Protein AF-D8S2R5-F1 (afdb_monomer)

Mean predicted aligned error: 9.32 Å

pLDDT: mean 70.56, std 11.04, range [43.84, 83.62]

Foldseek 3Di:
DDDPVNLLVQLQVCLVVLNLVSLVVSVVCCCVVVVHDDDPSSLLSSLLSCLLNVVLVVSVVSQVPDPDPDDPVSVVSSVVSVVVD

Radius of gyration: 12.2 Å; Cα contacts (8 Å, |Δi|>4): 83; chains: 1; bounding box: 27×25×34 Å

Secondary structure (DSSP, 8-state):
---HHHHHHHHHHHTTTT-HHHHHHHHHHHHHTT-----HHHHHHHHHHHHHTT-HHHHHHHHHH-SSPPPHHHHHHHHHHHTT-

Sequence (85 aa):
APGEACFVLALAASGHGGRVFDSRRHFQSMVADFDLEPRKQHYSCMVDALARAGYLDDAMELLENMPYRPDTVDSMCFLAACRSH

InterPro domains:
  IPR002885 Pentatricopeptide repeat [PF12854] (37-66)
  IPR002885 Pentatricopeptide repeat [TIGR00756] (43-66)
  IPR011990 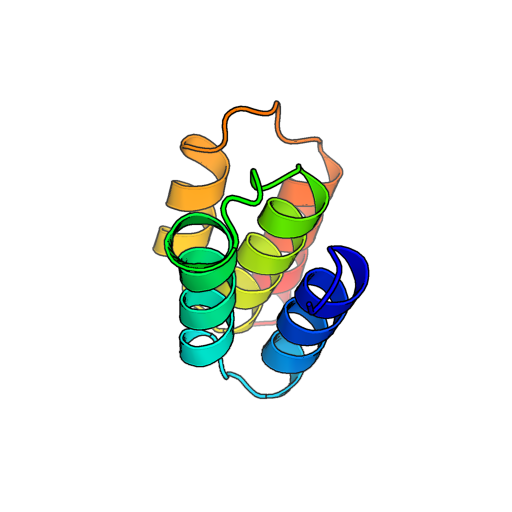Tetratricopeptide-like helical domain superfamily [G3DSA:1.25.40.10] (1-85)

Structure (mmCIF, N/CA/C/O backbone):
data_AF-D8S2R5-F1
#
_entry.id   AF-D8S2R5-F1
#
loop_
_atom_site.group_PDB
_atom_site.id
_atom_site.type_symbol
_atom_site.label_atom_id
_atom_site.label_alt_id
_atom_site.label_comp_id
_atom_site.label_asym_id
_atom_site.label_entity_id
_atom_site.label_seq_id
_atom_site.pdbx_PDB_ins_code
_atom_site.Cartn_x
_atom_site.Cartn_y
_atom_site.Cartn_z
_atom_site.occupancy
_atom_site.B_iso_or_equiv
_atom_site.auth_seq_id
_atom_site.auth_comp_id
_atom_site.auth_asym_id
_atom_site.auth_atom_id
_atom_site.pdbx_PDB_model_num
ATOM 1 N N . ALA A 1 1 ? -3.214 -6.809 20.704 1.00 50.81 1 ALA A N 1
ATOM 2 C CA . ALA A 1 1 ? -3.492 -6.664 19.263 1.00 50.81 1 ALA A CA 1
ATOM 3 C C . ALA A 1 1 ? -2.241 -6.110 18.581 1.00 50.81 1 ALA A C 1
ATOM 5 O O . ALA A 1 1 ? -1.577 -5.292 19.216 1.00 50.81 1 ALA A O 1
ATOM 6 N N . PRO A 1 2 ? -1.866 -6.570 17.374 1.00 52.41 2 PRO A N 1
ATOM 7 C CA . PRO A 1 2 ? -0.835 -5.904 16.578 1.00 52.41 2 PRO A CA 1
ATOM 8 C C . PRO A 1 2 ? -1.256 -4.447 16.325 1.00 52.41 2 PRO A C 1
ATOM 10 O O . PRO A 1 2 ? -2.413 -4.187 16.012 1.00 52.41 2 PRO A O 1
ATOM 13 N N . GLY A 1 3 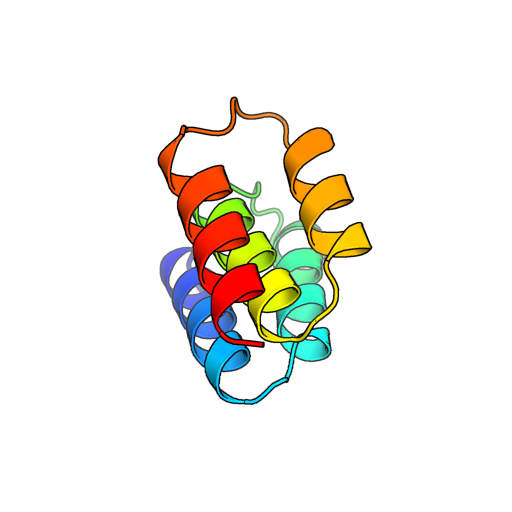? -0.349 -3.493 16.544 1.00 67.19 3 GLY A N 1
ATOM 14 C CA . GLY A 1 3 ? -0.607 -2.067 16.301 1.00 67.19 3 GLY A CA 1
ATOM 15 C C . GLY A 1 3 ? -0.295 -1.652 14.860 1.00 67.19 3 GLY A C 1
ATOM 16 O O . GLY A 1 3 ? 0.373 -2.396 14.144 1.00 67.19 3 GLY A O 1
ATOM 17 N N . GLU A 1 4 ? -0.703 -0.442 14.455 1.00 65.06 4 GLU A N 1
ATOM 18 C CA . GLU A 1 4 ? -0.453 0.119 13.107 1.00 65.06 4 GLU A CA 1
ATOM 19 C C . GLU A 1 4 ? 1.015 -0.018 12.662 1.00 65.06 4 GLU A C 1
ATOM 21 O O . GLU A 1 4 ? 1.303 -0.486 11.563 1.00 65.06 4 GLU A O 1
ATOM 26 N N . ALA A 1 5 ? 1.968 0.296 13.546 1.00 65.62 5 ALA A N 1
ATOM 27 C CA . ALA A 1 5 ? 3.398 0.191 13.243 1.00 65.62 5 ALA A CA 1
ATOM 28 C C . ALA A 1 5 ? 3.845 -1.244 12.893 1.00 65.62 5 ALA A C 1
ATOM 30 O O . ALA A 1 5 ? 4.797 -1.438 12.141 1.00 65.62 5 ALA A O 1
ATOM 31 N N . CYS A 1 6 ? 3.149 -2.259 13.412 1.00 71.38 6 CYS A N 1
ATOM 32 C CA . CYS A 1 6 ? 3.436 -3.664 13.133 1.00 71.38 6 CYS A CA 1
ATOM 33 C C . CYS A 1 6 ? 3.014 -4.044 11.704 1.00 71.38 6 CYS A C 1
ATOM 35 O O . CYS A 1 6 ? 3.742 -4.761 11.020 1.00 71.38 6 CYS A O 1
ATOM 37 N N . PHE A 1 7 ? 1.893 -3.496 11.221 1.00 65.38 7 PHE A N 1
ATOM 38 C CA . PHE A 1 7 ? 1.435 -3.681 9.842 1.00 65.38 7 PHE A CA 1
ATOM 39 C C . PHE A 1 7 ? 2.349 -2.983 8.838 1.00 65.38 7 PHE A C 1
ATOM 41 O O . PHE A 1 7 ? 2.712 -3.591 7.834 1.00 65.38 7 PHE A O 1
ATOM 48 N N . VAL A 1 8 ? 2.807 -1.763 9.133 1.00 63.81 8 VAL A N 1
ATOM 49 C CA . VAL A 1 8 ? 3.790 -1.058 8.289 1.00 63.81 8 VAL A CA 1
ATOM 50 C C . VAL A 1 8 ? 5.085 -1.866 8.151 1.00 63.81 8 VAL A C 1
ATOM 52 O O . VAL A 1 8 ? 5.581 -2.047 7.040 1.00 63.81 8 VAL A O 1
ATOM 55 N N . LEU A 1 9 ? 5.614 -2.410 9.254 1.00 67.62 9 LEU A N 1
ATOM 56 C CA . LEU A 1 9 ? 6.826 -3.236 9.225 1.00 67.62 9 LEU A CA 1
ATOM 57 C C . LEU A 1 9 ? 6.621 -4.557 8.469 1.00 67.62 9 LEU A C 1
ATOM 59 O O . LEU A 1 9 ? 7.504 -4.965 7.716 1.00 67.62 9 LEU A O 1
ATOM 63 N N . ALA A 1 10 ? 5.466 -5.209 8.629 1.00 67.94 10 ALA A N 1
ATOM 64 C CA . ALA A 1 10 ? 5.136 -6.430 7.896 1.00 67.94 10 ALA A CA 1
ATOM 65 C C . ALA A 1 10 ? 5.042 -6.179 6.380 1.00 67.94 10 ALA A C 1
ATOM 67 O O . ALA A 1 10 ? 5.618 -6.934 5.591 1.00 67.94 10 ALA A O 1
ATOM 68 N N . LEU A 1 11 ? 4.393 -5.080 5.974 1.00 64.81 11 LEU A N 1
ATOM 69 C CA . LEU A 1 11 ? 4.304 -4.654 4.575 1.00 64.81 11 LEU A CA 1
ATOM 70 C C . LEU A 1 11 ? 5.698 -4.334 4.008 1.00 64.81 11 LEU A C 1
ATOM 72 O O . LEU A 1 11 ? 6.073 -4.872 2.967 1.00 64.81 11 LEU A O 1
ATOM 76 N N . ALA A 1 12 ? 6.520 -3.566 4.727 1.00 61.59 12 ALA A N 1
ATOM 77 C CA . ALA A 1 12 ? 7.875 -3.223 4.289 1.00 61.59 12 ALA A CA 1
ATOM 78 C C . ALA A 1 12 ? 8.800 -4.452 4.156 1.00 61.59 12 ALA A C 1
ATOM 80 O O . ALA A 1 12 ? 9.554 -4.569 3.187 1.00 61.59 12 ALA A O 1
ATOM 81 N N . ALA A 1 13 ? 8.727 -5.403 5.095 1.00 63.62 13 ALA A N 1
ATOM 82 C CA . ALA A 1 13 ? 9.534 -6.625 5.061 1.00 63.62 13 ALA A CA 1
ATOM 83 C C . ALA A 1 13 ? 9.163 -7.540 3.880 1.00 63.62 13 ALA A C 1
ATOM 85 O O . ALA A 1 13 ? 10.028 -8.174 3.274 1.00 63.62 13 ALA A O 1
ATOM 86 N N . SER A 1 14 ? 7.881 -7.584 3.513 1.00 61.53 14 SER A N 1
ATOM 87 C CA . SER A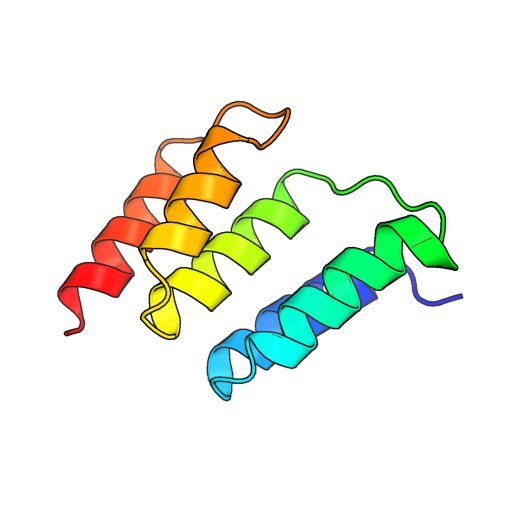 1 14 ? 7.392 -8.418 2.408 1.00 61.53 14 SER A CA 1
ATOM 88 C C . SER A 1 14 ? 7.835 -7.938 1.013 1.00 61.53 14 SER A C 1
ATOM 90 O O . SER A 1 14 ? 7.997 -8.765 0.110 1.00 61.53 14 SER A O 1
ATOM 92 N N . GLY A 1 15 ? 8.158 -6.646 0.861 1.00 56.41 15 GLY A N 1
ATOM 93 C CA . GLY A 1 15 ? 8.711 -6.064 -0.371 1.00 56.41 15 GLY A CA 1
ATOM 94 C C . GLY A 1 15 ? 10.159 -6.474 -0.693 1.00 56.41 15 GLY A C 1
ATOM 95 O O . GLY A 1 15 ? 10.602 -6.317 -1.830 1.00 56.41 15 GLY A O 1
ATOM 96 N N . HIS A 1 16 ? 10.904 -7.036 0.270 1.00 58.34 16 HIS A N 1
ATOM 97 C CA . HIS A 1 16 ? 12.260 -7.567 0.042 1.00 58.34 16 HIS A CA 1
ATOM 98 C C . HIS A 1 16 ? 12.286 -9.037 -0.409 1.00 58.34 16 HIS A C 1
ATOM 100 O O . HIS A 1 16 ? 13.306 -9.494 -0.916 1.00 58.34 16 HIS A O 1
ATOM 106 N N . GLY A 1 17 ? 11.185 -9.779 -0.243 1.00 57.72 17 GLY A N 1
ATOM 107 C CA . GLY A 1 17 ? 11.126 -11.220 -0.529 1.00 57.72 17 GLY A CA 1
ATOM 108 C C . GLY A 1 17 ? 10.283 -11.618 -1.742 1.00 57.72 17 GLY A C 1
ATOM 109 O O . GLY A 1 17 ? 10.063 -12.809 -1.939 1.00 57.72 17 GLY A O 1
ATOM 110 N N . GLY A 1 18 ? 9.742 -10.660 -2.504 1.00 57.66 18 GLY A N 1
ATOM 111 C CA . GLY A 1 18 ? 8.778 -10.945 -3.579 1.00 57.66 18 GLY A CA 1
ATOM 112 C C . GLY A 1 18 ? 7.432 -11.482 -3.071 1.00 57.66 18 GLY A C 1
ATOM 113 O O . GLY A 1 18 ? 6.667 -12.081 -3.823 1.00 57.66 18 GLY A O 1
ATOM 114 N N . ARG A 1 19 ? 7.120 -11.288 -1.782 1.00 66.88 19 ARG A N 1
ATOM 115 C CA . ARG A 1 19 ? 5.948 -11.877 -1.116 1.00 66.88 19 ARG A CA 1
ATOM 116 C C . ARG A 1 19 ? 4.757 -10.917 -1.102 1.00 66.88 19 ARG A C 1
ATOM 118 O O . ARG A 1 19 ? 4.145 -10.697 -0.062 1.00 66.88 19 ARG A O 1
ATOM 125 N N . VAL A 1 20 ? 4.404 -10.381 -2.272 1.00 70.75 20 VAL A N 1
ATOM 126 C CA . VAL A 1 20 ? 3.245 -9.480 -2.473 1.00 70.75 20 VAL A CA 1
ATOM 127 C C . VAL A 1 20 ? 1.944 -10.073 -1.938 1.00 70.75 20 VAL A C 1
ATOM 129 O O . VAL A 1 20 ? 1.087 -9.352 -1.427 1.00 70.75 20 VAL A O 1
ATOM 132 N N . PHE A 1 21 ? 1.794 -11.394 -2.040 1.00 73.88 21 PHE A N 1
ATOM 133 C CA . PHE A 1 21 ? 0.631 -12.106 -1.520 1.00 73.88 21 PHE A CA 1
ATOM 134 C C . PHE A 1 21 ? 0.462 -11.904 -0.009 1.00 73.88 21 PHE A C 1
ATOM 136 O O . PHE A 1 21 ? -0.641 -11.635 0.465 1.00 73.88 21 PHE A O 1
ATOM 143 N N . ASP A 1 22 ? 1.560 -11.971 0.748 1.00 72.81 22 ASP A N 1
ATOM 144 C CA . ASP A 1 22 ? 1.522 -11.736 2.187 1.00 72.81 22 ASP A CA 1
ATOM 145 C C . ASP A 1 22 ? 1.241 -10.264 2.492 1.00 72.81 22 ASP A C 1
ATOM 147 O O . ASP A 1 22 ? 0.455 -9.989 3.397 1.00 72.81 22 ASP A O 1
ATOM 151 N N . SER A 1 23 ? 1.783 -9.329 1.703 1.00 71.31 23 SER A N 1
ATOM 152 C CA . SER A 1 23 ? 1.476 -7.899 1.832 1.00 71.31 23 SER A CA 1
ATOM 153 C C . SER A 1 23 ? -0.022 -7.628 1.658 1.00 71.31 23 SER A C 1
ATOM 155 O O . SER A 1 23 ? -0.636 -7.014 2.531 1.00 71.31 23 SER A O 1
ATOM 157 N N . ARG A 1 24 ? -0.645 -8.159 0.589 1.00 77.88 24 ARG A N 1
ATOM 158 C CA . ARG A 1 24 ? -2.098 -8.021 0.361 1.00 77.88 24 ARG A CA 1
ATOM 159 C C . ARG A 1 24 ? -2.898 -8.634 1.497 1.00 77.88 24 ARG A C 1
ATOM 161 O O . ARG A 1 24 ? -3.845 -8.016 1.971 1.00 77.88 24 ARG A O 1
ATOM 168 N N . ARG A 1 25 ? -2.511 -9.824 1.958 1.00 80.81 25 ARG A N 1
ATOM 169 C CA . ARG A 1 25 ? -3.213 -10.509 3.045 1.00 80.81 25 ARG A CA 1
ATOM 170 C C . ARG A 1 25 ? -3.166 -9.703 4.346 1.00 80.81 25 ARG A C 1
ATOM 172 O O . ARG A 1 25 ? -4.186 -9.596 5.018 1.00 80.81 25 ARG A O 1
ATOM 179 N N . HIS A 1 26 ? -2.021 -9.105 4.681 1.00 77.56 26 HIS A N 1
ATOM 180 C CA . HIS A 1 26 ? -1.898 -8.255 5.869 1.00 77.56 26 HIS A CA 1
ATOM 181 C C . HIS A 1 26 ? -2.732 -6.979 5.723 1.00 77.56 26 HIS A C 1
ATOM 183 O O . HIS A 1 26 ? -3.464 -6.624 6.645 1.00 77.56 26 HIS A O 1
ATOM 189 N N . PHE A 1 27 ? -2.689 -6.343 4.550 1.00 80.06 27 PHE A N 1
ATOM 190 C CA . PHE A 1 27 ? -3.484 -5.154 4.249 1.00 80.06 27 PHE A CA 1
ATOM 191 C C . PHE A 1 27 ? -4.994 -5.425 4.357 1.00 80.06 27 PHE A C 1
ATOM 193 O O . PHE A 1 27 ? -5.721 -4.652 4.972 1.00 80.06 27 PHE A O 1
ATOM 200 N N . GLN A 1 28 ? -5.461 -6.564 3.839 1.00 82.31 28 GLN A N 1
ATOM 201 C CA . GLN A 1 28 ? -6.858 -6.991 3.951 1.00 82.31 28 GLN A CA 1
ATOM 202 C C . GLN A 1 28 ? -7.249 -7.332 5.393 1.00 82.31 28 GLN A C 1
ATOM 204 O O . GLN A 1 28 ? -8.297 -6.881 5.848 1.00 82.31 28 GLN A O 1
ATOM 209 N N . SER A 1 29 ? -6.407 -8.067 6.134 1.00 80.94 29 SER A N 1
ATOM 210 C CA . SER A 1 29 ? -6.689 -8.393 7.542 1.00 80.94 29 SER A CA 1
ATOM 211 C C . SER A 1 29 ? -6.784 -7.148 8.419 1.00 80.94 29 SER A C 1
ATOM 213 O O . SER A 1 29 ? -7.565 -7.120 9.360 1.00 80.94 29 SER A O 1
ATOM 215 N N . MET A 1 30 ? -6.036 -6.088 8.095 1.00 82.44 30 MET A N 1
ATOM 216 C CA . MET A 1 30 ? -6.069 -4.836 8.847 1.00 82.44 30 MET A CA 1
ATOM 217 C C . MET A 1 30 ? -7.482 -4.233 8.857 1.00 82.44 30 MET A C 1
ATOM 219 O O . MET A 1 30 ? -7.968 -3.844 9.914 1.00 82.44 30 MET A O 1
ATOM 223 N N . VAL A 1 31 ? -8.166 -4.253 7.710 1.00 81.25 31 VAL A N 1
ATOM 224 C CA . VAL A 1 31 ? -9.550 -3.775 7.584 1.00 81.25 31 VAL A CA 1
ATOM 225 C C . VAL A 1 31 ? -10.545 -4.806 8.115 1.00 81.25 31 VAL A C 1
ATOM 227 O O . VAL A 1 31 ? -11.417 -4.466 8.902 1.00 81.25 31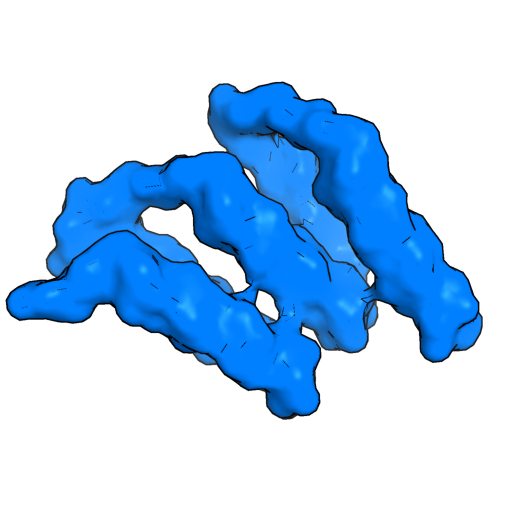 VAL A O 1
ATOM 230 N N . ALA A 1 32 ? -10.419 -6.067 7.694 1.00 79.88 32 ALA A N 1
ATOM 231 C CA . ALA A 1 32 ? -11.432 -7.091 7.951 1.00 79.88 32 ALA A CA 1
ATOM 232 C C . ALA A 1 32 ? -11.408 -7.648 9.385 1.00 79.88 32 ALA A C 1
ATOM 234 O O . ALA A 1 32 ? -12.466 -7.911 9.953 1.00 79.88 32 ALA A O 1
ATOM 235 N N . AS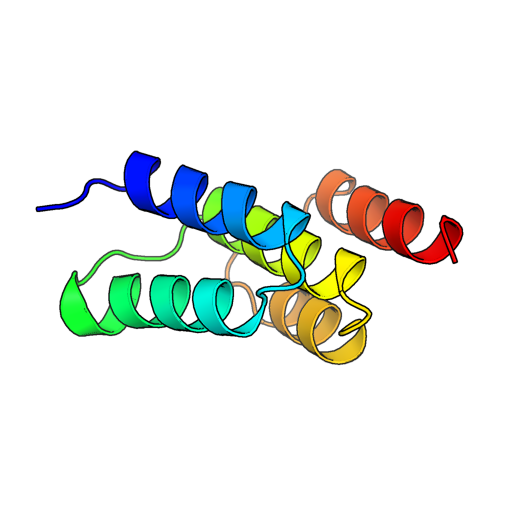P A 1 33 ? -10.217 -7.832 9.961 1.00 78.81 33 ASP A N 1
ATOM 236 C CA . ASP A 1 33 ? -10.028 -8.531 11.239 1.00 78.81 33 ASP A CA 1
ATOM 237 C C . ASP A 1 33 ? -9.710 -7.573 12.397 1.00 78.81 33 ASP A C 1
ATOM 239 O O . ASP A 1 33 ? -9.987 -7.891 13.556 1.00 78.81 33 ASP A O 1
ATOM 243 N N . PHE A 1 34 ? -9.107 -6.413 12.105 1.00 77.56 34 PHE A N 1
ATOM 244 C CA . PHE A 1 34 ? -8.662 -5.447 13.119 1.00 77.56 34 PHE A CA 1
ATOM 245 C C . PHE A 1 34 ? -9.421 -4.116 13.099 1.00 77.56 34 PHE A C 1
ATOM 247 O O . PHE A 1 34 ? -9.169 -3.293 13.979 1.00 77.56 34 PHE A O 1
ATOM 254 N N . ASP A 1 35 ? -10.340 -3.918 12.145 1.00 79.31 35 ASP A N 1
ATOM 255 C CA . ASP A 1 35 ? -11.141 -2.693 11.978 1.00 79.31 35 ASP A CA 1
ATOM 256 C C . ASP A 1 35 ? -10.268 -1.419 11.922 1.00 79.31 35 ASP A C 1
ATOM 258 O O . ASP A 1 35 ? -10.604 -0.349 12.431 1.00 79.31 35 ASP A O 1
ATOM 262 N N . LEU A 1 36 ? -9.071 -1.563 11.343 1.00 79.12 36 LEU A N 1
ATOM 263 C CA . LEU A 1 36 ? -8.077 -0.508 11.211 1.00 79.12 36 LEU A CA 1
ATOM 264 C C . LEU A 1 36 ? -8.174 0.114 9.820 1.00 79.12 36 LEU A C 1
ATOM 266 O O . LEU A 1 36 ? -7.976 -0.543 8.795 1.00 79.12 36 LEU A O 1
ATOM 270 N N . GLU A 1 37 ? -8.426 1.418 9.794 1.00 79.56 37 GLU A N 1
ATOM 271 C CA . GLU A 1 37 ? -8.561 2.163 8.551 1.00 79.56 37 GLU A CA 1
ATOM 272 C C . GLU A 1 37 ? -7.184 2.393 7.895 1.00 79.56 37 GLU A C 1
ATOM 274 O O . GLU A 1 37 ? -6.278 2.961 8.525 1.00 79.56 37 GLU A O 1
ATOM 279 N N . PRO A 1 38 ? -6.972 1.969 6.633 1.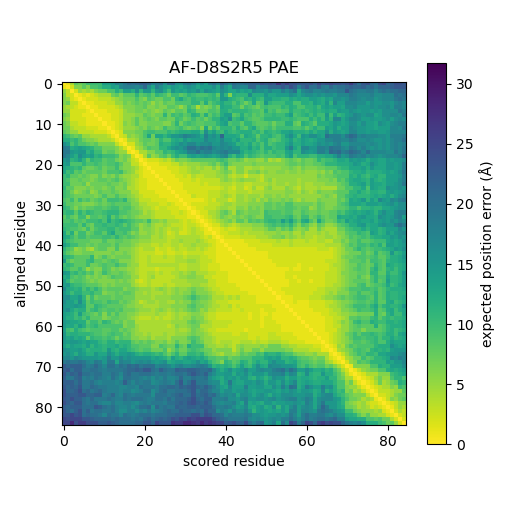00 80.12 38 PRO A N 1
ATOM 280 C CA . PRO A 1 38 ? -5.681 2.112 5.985 1.00 80.12 38 PRO A CA 1
ATOM 281 C C . PRO A 1 38 ? -5.333 3.576 5.766 1.00 80.12 38 PRO A C 1
ATOM 283 O O . PRO A 1 38 ? -5.960 4.281 4.988 1.00 80.12 38 PRO A O 1
ATOM 286 N N . ARG A 1 39 ? -4.285 4.033 6.444 1.00 81.31 39 ARG A N 1
ATOM 287 C CA . ARG A 1 39 ? -3.699 5.364 6.239 1.00 81.31 39 ARG A CA 1
ATOM 288 C C . ARG A 1 39 ? -2.745 5.402 5.049 1.00 81.31 39 ARG A C 1
ATOM 290 O O . ARG A 1 39 ? -2.225 4.372 4.626 1.00 81.31 39 ARG A O 1
ATOM 297 N N . LYS A 1 40 ? -2.425 6.615 4.588 1.00 78.62 40 LYS A N 1
ATOM 298 C CA . LYS A 1 40 ? -1.490 6.892 3.482 1.00 78.62 40 LYS A CA 1
ATOM 299 C C . LYS A 1 40 ? -0.211 6.043 3.504 1.00 78.62 40 LYS A C 1
ATOM 301 O O . LYS A 1 40 ? 0.144 5.467 2.489 1.00 78.62 40 LYS A O 1
ATOM 306 N N . GLN A 1 41 ? 0.438 5.903 4.661 1.00 76.62 41 GLN A N 1
ATOM 307 C CA . GLN A 1 41 ? 1.672 5.114 4.796 1.00 76.62 41 GLN A CA 1
ATOM 308 C C . GLN A 1 41 ? 1.485 3.633 4.422 1.00 76.62 41 GLN A C 1
ATOM 310 O O . GLN A 1 41 ? 2.370 3.045 3.808 1.00 76.62 41 GLN A O 1
ATOM 315 N N . HIS A 1 42 ? 0.334 3.036 4.744 1.00 82.75 42 HIS A N 1
ATOM 316 C CA . HIS A 1 42 ? 0.029 1.650 4.384 1.00 82.75 42 HIS A CA 1
ATOM 317 C C . HIS A 1 42 ? -0.174 1.498 2.872 1.00 82.75 42 HIS A C 1
ATOM 319 O O . HIS A 1 42 ? 0.323 0.537 2.288 1.00 82.75 42 HIS A O 1
ATOM 325 N N . TYR A 1 43 ? -0.847 2.465 2.236 1.00 81.88 43 TYR A N 1
ATOM 326 C CA . TYR A 1 43 ? -0.994 2.510 0.778 1.00 81.88 43 TYR A CA 1
ATOM 327 C C . TYR A 1 43 ? 0.361 2.660 0.086 1.00 81.88 43 TYR A C 1
ATOM 329 O O . TYR A 1 43 ? 0.675 1.847 -0.778 1.00 81.88 43 TYR A O 1
ATOM 337 N N . SER A 1 44 ? 1.205 3.607 0.513 1.00 80.38 44 SER A N 1
ATOM 338 C CA . SER A 1 44 ? 2.549 3.788 -0.053 1.00 80.38 44 SER A CA 1
ATOM 339 C C . SER A 1 44 ? 3.393 2.511 0.047 1.00 80.38 44 SER A C 1
ATOM 341 O O . SER A 1 44 ? 4.026 2.118 -0.930 1.00 80.38 44 SER A O 1
ATOM 343 N N . CYS A 1 45 ? 3.365 1.810 1.190 1.00 78.81 45 CYS A N 1
ATOM 344 C CA . CYS A 1 45 ? 4.067 0.530 1.341 1.00 78.81 45 CYS A CA 1
ATOM 345 C C . CYS A 1 45 ? 3.529 -0.561 0.403 1.00 78.81 45 CYS A C 1
ATOM 347 O O . CYS A 1 45 ? 4.307 -1.359 -0.115 1.00 78.81 45 CYS A O 1
ATOM 349 N N . MET A 1 46 ? 2.214 -0.616 0.185 1.00 82.56 46 MET A N 1
ATOM 350 C CA . MET A 1 46 ? 1.601 -1.612 -0.692 1.00 82.56 46 MET A CA 1
ATOM 351 C C . MET A 1 46 ? 1.874 -1.309 -2.176 1.00 82.56 46 MET A C 1
ATOM 353 O O . MET A 1 46 ? 2.185 -2.232 -2.927 1.00 82.56 46 MET A O 1
ATOM 357 N N . VAL A 1 47 ? 1.841 -0.034 -2.586 1.00 81.88 47 VAL A N 1
ATOM 358 C CA . VAL A 1 47 ? 2.231 0.413 -3.937 1.00 81.88 47 VAL A CA 1
ATOM 359 C C . VAL A 1 47 ? 3.699 0.078 -4.214 1.00 81.88 47 VAL A C 1
ATOM 361 O O . VAL A 1 47 ? 3.993 -0.514 -5.251 1.00 81.88 47 VAL A O 1
ATOM 364 N N . ASP A 1 48 ? 4.616 0.382 -3.287 1.00 78.25 48 ASP A N 1
ATOM 365 C CA . ASP A 1 48 ? 6.043 0.042 -3.425 1.00 78.25 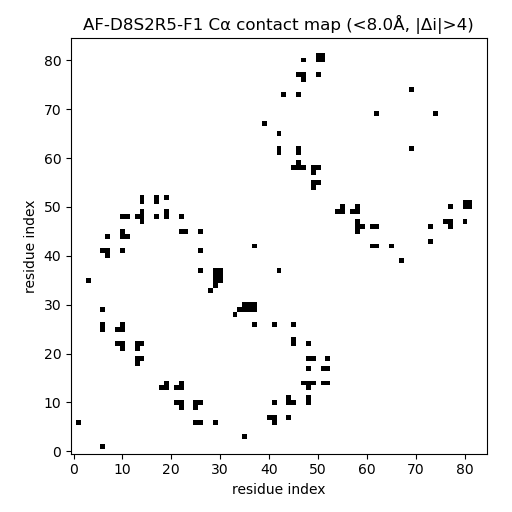48 ASP A CA 1
ATOM 366 C C . ASP A 1 48 ? 6.258 -1.476 -3.545 1.00 78.25 48 ASP A C 1
ATOM 368 O O . ASP A 1 48 ? 6.973 -1.940 -4.436 1.00 78.25 48 ASP A O 1
ATOM 372 N N . ALA A 1 49 ? 5.581 -2.269 -2.707 1.00 78.81 49 ALA A N 1
ATOM 373 C CA . ALA A 1 49 ? 5.669 -3.725 -2.756 1.00 78.81 49 ALA A CA 1
ATOM 374 C C . ALA A 1 49 ? 5.178 -4.302 -4.097 1.00 78.81 49 ALA A C 1
ATOM 376 O O . ALA A 1 49 ? 5.828 -5.191 -4.651 1.00 78.81 49 ALA A O 1
ATOM 377 N N . LEU A 1 50 ? 4.059 -3.796 -4.632 1.00 79.00 50 LEU A N 1
ATOM 378 C CA . LEU A 1 50 ? 3.516 -4.207 -5.932 1.00 79.00 50 LEU A CA 1
ATOM 379 C C . LEU A 1 50 ? 4.455 -3.814 -7.079 1.00 79.00 50 LEU A C 1
ATOM 381 O O . LEU A 1 50 ? 4.774 -4.653 -7.923 1.00 79.00 50 LEU A O 1
ATOM 385 N N . ALA A 1 51 ? 4.965 -2.580 -7.061 1.00 79.81 51 ALA A N 1
ATOM 386 C CA . ALA A 1 51 ? 5.863 -2.055 -8.084 1.00 79.81 51 ALA A CA 1
ATOM 387 C C . ALA A 1 51 ? 7.172 -2.851 -8.173 1.00 79.81 51 ALA A C 1
ATOM 389 O O . ALA A 1 51 ? 7.571 -3.287 -9.252 1.00 79.81 51 ALA A O 1
ATOM 390 N N . ARG A 1 52 ? 7.813 -3.110 -7.026 1.00 75.88 52 ARG A N 1
ATOM 391 C CA . ARG A 1 52 ? 9.072 -3.872 -6.942 1.00 75.88 52 ARG A CA 1
ATOM 392 C C . ARG A 1 52 ? 8.929 -5.332 -7.364 1.00 75.88 52 ARG A C 1
ATOM 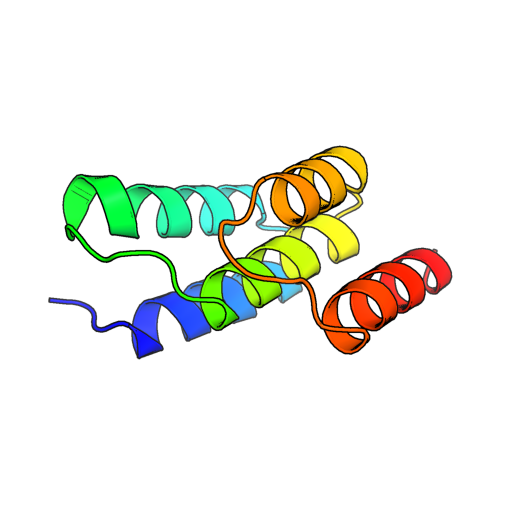394 O O . ARG A 1 52 ? 9.911 -5.951 -7.758 1.00 75.88 52 ARG A O 1
ATOM 401 N N . ALA A 1 53 ? 7.730 -5.889 -7.255 1.00 76.69 53 ALA A N 1
ATOM 402 C CA . ALA A 1 53 ? 7.435 -7.260 -7.649 1.00 76.69 53 ALA A CA 1
ATOM 403 C C . ALA A 1 53 ? 6.923 -7.385 -9.096 1.00 76.69 53 ALA A C 1
ATOM 405 O O . ALA A 1 53 ? 6.588 -8.491 -9.517 1.00 76.69 53 ALA A O 1
ATOM 406 N N . GLY A 1 54 ? 6.854 -6.279 -9.847 1.00 77.25 54 GLY A N 1
ATOM 407 C CA . GLY A 1 54 ? 6.417 -6.256 -11.245 1.00 77.25 54 GLY A CA 1
ATOM 408 C C . GLY A 1 54 ? 4.899 -6.217 -11.450 1.00 77.25 54 GLY A C 1
ATOM 409 O O . GLY A 1 54 ? 4.445 -6.247 -12.590 1.00 77.25 54 GLY A O 1
ATOM 410 N N . TYR A 1 55 ? 4.105 -6.103 -10.382 1.00 81.88 55 TYR A N 1
ATOM 411 C CA . TYR A 1 55 ? 2.645 -5.959 -10.447 1.00 81.88 55 TYR A CA 1
ATOM 412 C C . TYR A 1 55 ? 2.263 -4.487 -10.660 1.00 81.88 55 TYR A C 1
ATOM 414 O O . TYR A 1 55 ? 1.644 -3.853 -9.806 1.00 81.88 55 TYR A O 1
ATOM 422 N N . LEU A 1 56 ? 2.703 -3.921 -11.786 1.00 79.38 56 LEU A N 1
ATOM 423 C CA . LEU A 1 56 ? 2.562 -2.492 -12.082 1.00 79.38 56 LEU A CA 1
ATOM 424 C C . LEU A 1 56 ? 1.098 -2.058 -12.224 1.00 79.38 56 LEU A C 1
ATOM 426 O O . LEU A 1 56 ? 0.742 -0.990 -11.731 1.00 79.38 56 LEU A O 1
ATOM 430 N N . ASP A 1 57 ? 0.254 -2.895 -12.831 1.00 79.62 57 ASP A N 1
ATOM 431 C CA . ASP A 1 57 ? -1.174 -2.602 -13.003 1.00 79.62 57 ASP A CA 1
ATOM 432 C C . ASP A 1 57 ? -1.898 -2.540 -11.651 1.00 79.62 57 ASP A C 1
ATOM 434 O O . ASP A 1 57 ? -2.598 -1.571 -11.370 1.00 79.62 57 ASP A O 1
ATOM 438 N N . ASP A 1 58 ? -1.650 -3.513 -10.767 1.00 81.38 58 ASP A N 1
ATOM 439 C CA . ASP A 1 58 ? -2.212 -3.520 -9.410 1.00 81.38 58 ASP A CA 1
ATOM 440 C C . ASP A 1 58 ? -1.715 -2.324 -8.577 1.00 81.38 58 ASP A C 1
ATOM 442 O O . ASP A 1 58 ? -2.459 -1.752 -7.781 1.00 81.38 58 ASP A O 1
ATOM 446 N N . ALA A 1 59 ? -0.438 -1.952 -8.723 1.00 82.62 59 ALA A N 1
ATOM 447 C CA . ALA A 1 59 ? 0.135 -0.797 -8.035 1.00 82.62 59 ALA A CA 1
ATOM 448 C C . ALA A 1 59 ? -0.533 0.510 -8.484 1.00 82.62 59 ALA A C 1
ATOM 450 O O . ALA A 1 59 ? -0.800 1.382 -7.656 1.00 82.62 59 ALA A O 1
ATOM 451 N N . MET A 1 60 ? -0.805 0.635 -9.785 1.00 79.75 60 MET A N 1
ATOM 452 C CA . MET A 1 60 ? -1.471 1.792 -10.373 1.00 79.75 60 MET A CA 1
ATOM 453 C C . MET A 1 60 ? -2.942 1.854 -9.960 1.00 79.75 60 MET A C 1
ATOM 455 O O . MET A 1 60 ? -3.385 2.896 -9.487 1.00 79.75 60 MET A O 1
ATOM 459 N N . GLU A 1 61 ? -3.662 0.732 -10.015 1.00 83.62 61 GLU A N 1
ATOM 460 C CA . GLU A 1 61 ? -5.045 0.636 -9.538 1.00 83.62 61 GLU A CA 1
ATOM 461 C C . GLU A 1 61 ? -5.155 1.042 -8.061 1.00 83.62 61 GLU A C 1
ATOM 463 O O . GLU A 1 61 ? -6.055 1.793 -7.680 1.00 83.62 61 GLU A O 1
ATOM 468 N N . LEU A 1 62 ? -4.220 0.601 -7.216 1.00 83.50 62 LEU A N 1
ATOM 469 C CA . LEU A 1 62 ? -4.209 0.969 -5.801 1.00 83.50 62 LEU A CA 1
ATOM 470 C C . LEU A 1 62 ? -3.935 2.469 -5.592 1.00 83.50 62 LEU A C 1
ATOM 472 O O . LEU A 1 62 ? -4.522 3.087 -4.704 1.00 83.50 62 LEU A O 1
ATOM 476 N N . LEU A 1 63 ? -3.058 3.056 -6.409 1.00 80.31 63 LEU A N 1
ATOM 477 C CA . LEU A 1 63 ? -2.720 4.479 -6.364 1.00 80.31 63 LEU A CA 1
ATOM 478 C C . LEU A 1 63 ? -3.861 5.372 -6.884 1.00 80.31 63 LEU A C 1
ATOM 480 O O . LEU A 1 63 ? -4.015 6.497 -6.413 1.00 80.31 63 LEU A O 1
ATOM 484 N N . GLU A 1 64 ? -4.675 4.877 -7.816 1.00 79.38 64 GLU A N 1
ATOM 485 C CA . GLU A 1 64 ? -5.859 5.572 -8.336 1.00 79.38 64 GLU A CA 1
ATOM 486 C C . GLU A 1 64 ? -7.064 5.483 -7.392 1.00 79.38 64 GLU A C 1
ATOM 488 O O . GLU A 1 64 ? -7.821 6.444 -7.266 1.00 79.38 64 GLU A O 1
ATOM 493 N N . ASN A 1 65 ? -7.233 4.349 -6.705 1.00 79.94 65 ASN A N 1
ATOM 494 C CA . ASN A 1 65 ? -8.389 4.096 -5.841 1.00 79.94 65 ASN A CA 1
ATOM 495 C C . ASN A 1 65 ? -8.189 4.511 -4.378 1.00 79.94 65 ASN A C 1
ATOM 497 O O . ASN A 1 65 ? -9.116 4.389 -3.572 1.00 79.94 65 ASN A O 1
ATOM 501 N N . MET A 1 66 ? -7.003 4.985 -3.992 1.00 80.12 66 MET A N 1
ATOM 502 C CA . MET A 1 66 ? -6.790 5.395 -2.609 1.00 80.12 66 MET A CA 1
ATOM 503 C C . MET A 1 66 ? -7.564 6.684 -2.270 1.00 80.12 66 MET A C 1
ATOM 505 O O . MET A 1 66 ? -7.590 7.632 -3.055 1.00 80.12 66 MET A O 1
ATOM 509 N N . PRO A 1 67 ? -8.142 6.786 -1.060 1.00 76.31 67 PRO A N 1
ATOM 510 C CA . PRO A 1 67 ? -8.936 7.947 -0.643 1.00 76.31 67 PRO A CA 1
ATOM 511 C C . PRO A 1 67 ? -8.083 9.187 -0.311 1.00 76.31 67 PRO A C 1
ATOM 513 O O . PRO A 1 67 ? -8.602 10.200 0.160 1.00 76.31 67 PRO A O 1
ATOM 516 N N . TYR A 1 68 ? -6.769 9.121 -0.534 1.00 71.25 68 TYR A N 1
ATOM 517 C CA . TYR A 1 68 ? -5.808 10.181 -0.246 1.00 71.25 68 TYR A CA 1
ATOM 518 C C . TYR A 1 68 ? -5.160 10.665 -1.536 1.00 71.25 68 TYR A C 1
ATOM 520 O O . TYR A 1 68 ? -4.959 9.899 -2.469 1.00 71.25 68 TYR A O 1
ATOM 528 N N . ARG A 1 69 ? -4.776 11.941 -1.586 1.00 65.12 69 ARG A N 1
ATOM 529 C CA . ARG A 1 69 ? -4.055 12.466 -2.747 1.00 65.12 69 ARG A CA 1
ATOM 530 C C . ARG A 1 69 ? -2.657 11.824 -2.813 1.00 65.12 69 ARG A C 1
ATOM 532 O O . ARG A 1 69 ? -1.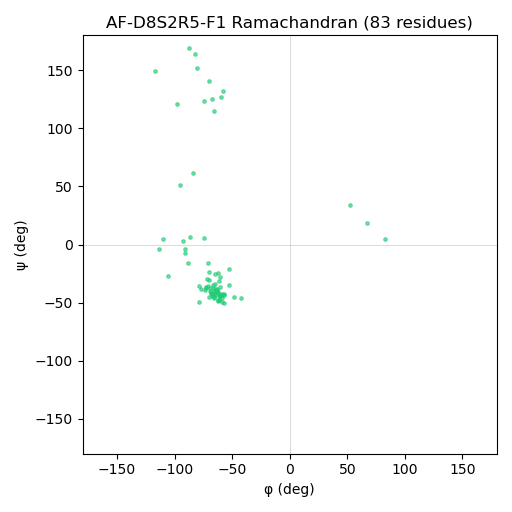932 11.935 -1.815 1.00 65.12 69 ARG A O 1
ATOM 539 N N . PRO A 1 70 ? -2.269 11.190 -3.937 1.00 62.34 70 PRO A N 1
ATOM 540 C CA . PRO A 1 70 ? -0.899 10.723 -4.111 1.00 62.34 70 PRO A CA 1
ATOM 541 C C . PRO A 1 70 ? 0.032 11.921 -4.029 1.00 62.34 70 PRO A C 1
ATOM 543 O O . PRO A 1 70 ? -0.179 12.907 -4.739 1.00 62.34 70 PRO A O 1
ATOM 546 N N . ASP A 1 71 ? 1.040 11.859 -3.158 1.00 61.59 71 ASP A N 1
ATOM 547 C CA . ASP A 1 71 ? 2.114 12.845 -3.236 1.00 61.59 71 ASP A CA 1
ATOM 548 C C . ASP A 1 71 ? 3.086 12.418 -4.336 1.00 61.59 71 ASP A C 1
ATOM 550 O O . ASP A 1 71 ? 3.268 11.236 -4.621 1.00 61.59 71 ASP A O 1
ATOM 554 N N . THR A 1 72 ? 3.762 13.393 -4.940 1.00 55.31 72 THR A N 1
ATOM 555 C CA . THR A 1 72 ? 4.744 13.200 -6.021 1.00 55.31 72 THR A CA 1
ATOM 556 C C . THR A 1 72 ? 5.845 12.180 -5.696 1.00 55.31 72 THR A C 1
ATOM 558 O O . THR A 1 72 ? 6.443 11.617 -6.611 1.00 55.31 72 THR A O 1
ATOM 561 N N . VAL A 1 73 ? 6.095 11.904 -4.413 1.00 56.41 73 VAL A N 1
ATOM 562 C CA . VAL A 1 73 ? 7.041 10.883 -3.933 1.00 56.41 73 VAL A CA 1
ATOM 563 C C . VAL A 1 73 ? 6.540 9.453 -4.183 1.00 56.41 73 VAL A C 1
ATOM 565 O O . VAL A 1 73 ? 7.351 8.594 -4.532 1.00 56.41 73 VAL A O 1
ATOM 568 N N . ASP A 1 74 ? 5.230 9.203 -4.085 1.00 55.09 74 ASP A N 1
ATOM 569 C CA . ASP A 1 74 ? 4.629 7.877 -4.303 1.00 55.09 74 ASP A CA 1
ATOM 570 C C . ASP A 1 74 ? 4.762 7.466 -5.782 1.00 55.09 74 ASP A C 1
ATOM 572 O O . ASP A 1 74 ? 5.203 6.361 -6.105 1.00 55.09 74 ASP A O 1
ATOM 576 N N . SER A 1 75 ? 4.508 8.406 -6.701 1.00 54.84 75 SER A N 1
ATOM 577 C CA . SER A 1 75 ? 4.712 8.198 -8.142 1.00 54.84 75 SER A CA 1
ATOM 578 C C . SER A 1 75 ? 6.193 8.120 -8.537 1.00 54.84 75 SER A C 1
ATOM 580 O O . SER A 1 75 ? 6.539 7.411 -9.480 1.00 54.84 75 SER A O 1
ATOM 582 N N . MET A 1 76 ? 7.094 8.812 -7.828 1.00 55.38 76 MET A N 1
ATOM 583 C CA . MET A 1 76 ? 8.540 8.735 -8.086 1.00 55.38 76 MET A CA 1
ATOM 584 C C . MET A 1 76 ? 9.157 7.410 -7.626 1.00 55.38 76 MET A C 1
ATOM 586 O O . MET A 1 76 ? 10.025 6.898 -8.329 1.00 55.38 76 MET A O 1
ATOM 590 N N . CYS A 1 77 ? 8.709 6.819 -6.510 1.00 58.06 77 CYS A N 1
ATOM 591 C CA . CYS A 1 77 ? 9.131 5.463 -6.126 1.00 58.06 77 CYS A CA 1
ATOM 592 C C . CYS A 1 77 ? 8.646 4.419 -7.135 1.00 58.06 77 CYS A C 1
ATOM 594 O O . CYS A 1 77 ? 9.431 3.564 -7.543 1.00 58.06 77 CYS A O 1
ATOM 596 N N . PHE A 1 78 ? 7.403 4.545 -7.611 1.00 54.78 78 PHE A N 1
ATOM 597 C CA . PHE A 1 78 ? 6.872 3.706 -8.685 1.00 54.78 78 PHE A CA 1
ATOM 598 C C . PHE A 1 78 ? 7.735 3.797 -9.957 1.00 54.78 78 PHE A C 1
ATOM 600 O O . PHE A 1 78 ? 8.215 2.787 -10.468 1.00 54.78 78 PHE A O 1
ATOM 607 N N . LEU A 1 79 ? 8.033 5.017 -10.420 1.00 55.66 79 LEU A N 1
ATOM 608 C CA . LEU A 1 79 ? 8.887 5.249 -11.591 1.00 55.66 79 LEU A CA 1
ATOM 609 C C . LEU A 1 79 ? 10.338 4.785 -11.384 1.00 55.66 79 LEU A C 1
ATOM 611 O O . LEU A 1 79 ? 10.967 4.327 -12.336 1.00 55.66 79 LEU A O 1
ATOM 615 N N . ALA A 1 80 ? 10.887 4.890 -10.171 1.00 55.72 80 ALA A N 1
ATOM 616 C CA . ALA A 1 80 ? 12.226 4.399 -9.855 1.00 55.72 80 ALA A CA 1
ATOM 617 C C . ALA A 1 80 ? 12.290 2.864 -9.885 1.00 55.72 80 ALA A C 1
ATOM 619 O O . ALA A 1 80 ? 13.224 2.322 -10.472 1.00 55.72 80 ALA A O 1
ATOM 620 N N . ALA A 1 81 ? 11.277 2.178 -9.343 1.00 53.88 81 ALA A N 1
ATOM 621 C CA . ALA A 1 81 ? 11.157 0.723 -9.407 1.00 53.88 81 ALA A CA 1
ATOM 622 C C . ALA A 1 81 ? 11.040 0.221 -10.860 1.00 53.88 81 ALA A C 1
ATOM 624 O O . ALA A 1 81 ? 11.730 -0.731 -11.229 1.00 53.88 81 ALA A O 1
ATOM 625 N N . CYS A 1 82 ? 10.281 0.924 -11.714 1.00 51.72 82 CYS A N 1
ATOM 626 C CA . CYS A 1 82 ? 10.184 0.637 -13.151 1.00 51.72 82 CYS A CA 1
ATOM 627 C C . CYS A 1 82 ? 11.514 0.783 -13.915 1.00 51.72 82 CYS A C 1
ATOM 629 O O . CYS A 1 82 ? 11.670 0.177 -14.969 1.00 51.72 82 CYS A O 1
ATOM 631 N N . ARG A 1 83 ? 12.473 1.587 -13.426 1.00 47.78 83 ARG A N 1
ATOM 632 C CA . ARG A 1 83 ? 13.779 1.814 -14.089 1.00 47.78 83 ARG A CA 1
ATOM 633 C C . ARG A 1 83 ? 14.877 0.843 -13.654 1.00 47.78 83 ARG A C 1
ATOM 635 O O . ARG A 1 83 ? 15.963 0.872 -14.224 1.00 47.78 83 ARG A O 1
ATOM 642 N N . SER A 1 84 ? 14.613 0.021 -12.642 1.00 48.78 84 SER A N 1
ATOM 643 C CA . SER A 1 84 ? 15.505 -1.057 -12.189 1.00 48.78 84 SER A CA 1
ATOM 644 C C . SER A 1 84 ? 15.306 -2.379 -12.946 1.00 48.78 84 SER A C 1
ATOM 646 O O . SER A 1 84 ? 15.928 -3.376 -12.578 1.00 48.78 84 SER A O 1
ATOM 648 N N . HIS A 1 85 ? 14.466 -2.376 -13.985 1.00 43.84 85 HIS A N 1
ATOM 649 C CA . HIS A 1 85 ? 14.235 -3.489 -14.902 1.00 43.84 85 HIS A CA 1
ATOM 650 C C . HIS A 1 85 ? 14.912 -3.256 -16.256 1.00 43.84 85 HIS A C 1
ATOM 652 O O . HIS A 1 85 ? 14.836 -2.114 -16.765 1.00 43.84 85 HIS A O 1
#

Solvent-accessible surface area (backbone atoms only — not comparable to full-atom values): 4860 Å² total; per-residue (Å²): 129,90,51,72,70,52,53,49,51,52,30,54,57,23,48,77,69,71,34,49,69,57,32,52,51,51,59,49,40,33,46,76,75,63,73,42,81,85,49,71,71,53,52,50,37,50,31,50,23,24,29,67,60,68,38,49,66,63,22,49,52,51,60,70,70,44,98,58,85,78,51,75,65,58,59,46,53,43,54,52,41,65,65,77,105

Organism: Selaginella moellendorffii (NCBI:txid88036)

Nearest PDB structures (foldseek):
  7pua-assembly1_F2  TM=7.922E-01  e=6.112E-02  Trypanosoma brucei brucei
  4m59-assembly1_B  TM=8.662E-01  e=4.405E-01  Zea mays
  4oe1-assembly1_B  TM=8.662E-01  e=4.405E-01  Zea mays
  8ap6-assembly1_K1  TM=7.621E-01  e=3.736E-01  Trypanosoma brucei brucei
  7pub-assembly1_DH  TM=7.854E-01  e=2.284E+00  Trypanosoma brucei brucei